Protein AF-A0A176YGX0-F1 (afdb_monomer_lite)

Foldseek 3Di:
DVVVLLPDQLLVLLCLLLVHDADDVRVLVSLCVSCVQLVHDSVLSVCSNVCVPVPCPPPSSVSSSVSSVVSVLLVVLQVQLVVLQVVLVVVCVPPCVVCVVVSVVSNVSSCVSNVVDDD

Radius of gyration: 19.47 Å; chains: 1; bounding box: 41×33×54 Å

Secondary structure (DSSP, 8-state):
-HHHHHTS-HHHHHHHHHSSPPPTTTHHHHHHHHHHHHT--HHHHHHHHHTS---TTSHHHHHHHHHHHHHHHHHHHHHHHHHHHHHHHHHHHHHHHHHHHHHHHHHHHHHHHTT----

Structure (mmCIF, N/CA/C/O backbone):
data_AF-A0A176YGX0-F1
#
_entry.id   AF-A0A176YGX0-F1
#
loop_
_atom_site.group_PDB
_atom_site.id
_atom_site.type_symbol
_atom_site.label_atom_id
_atom_site.label_alt_id
_atom_site.label_comp_id
_atom_site.label_asym_id
_atom_site.label_entity_id
_atom_site.label_seq_id
_atom_site.pdbx_PDB_ins_code
_atom_site.Cartn_x
_atom_site.Cartn_y
_atom_site.Cartn_z
_atom_site.occupancy
_atom_site.B_iso_or_equiv
_atom_site.auth_seq_id
_atom_site.auth_comp_id
_atom_site.auth_asym_id
_atom_site.auth_atom_id
_atom_site.pdbx_PDB_model_num
ATOM 1 N N . MET A 1 1 ? -13.345 -6.385 -11.469 1.00 54.00 1 MET A N 1
ATOM 2 C CA . MET A 1 1 ? -12.148 -5.716 -10.894 1.00 54.00 1 MET A CA 1
ATOM 3 C C . MET A 1 1 ? -10.988 -5.643 -11.897 1.00 54.00 1 MET A C 1
ATOM 5 O O . MET A 1 1 ? -10.363 -4.595 -11.990 1.00 54.00 1 MET A O 1
ATOM 9 N N . LEU A 1 2 ? -10.755 -6.693 -12.700 1.00 52.53 2 LEU A N 1
ATOM 10 C CA . LEU A 1 2 ? -9.683 -6.759 -13.711 1.00 52.53 2 LEU A CA 1
ATOM 11 C C . LEU A 1 2 ? -9.762 -5.676 -14.808 1.00 52.53 2 LEU A C 1
ATOM 13 O O . LEU A 1 2 ? -8.744 -5.069 -15.124 1.00 52.53 2 LEU A O 1
ATOM 17 N N . GLU A 1 3 ? -10.955 -5.338 -15.315 1.00 55.31 3 GLU A N 1
ATOM 18 C CA . GLU A 1 3 ? -11.111 -4.251 -16.306 1.00 55.31 3 GLU A CA 1
ATOM 19 C C . GLU A 1 3 ? -10.677 -2.873 -15.783 1.00 55.31 3 GLU A C 1
ATOM 21 O O . GLU A 1 3 ? -10.101 -2.079 -16.527 1.00 55.31 3 GLU A O 1
ATOM 26 N N . LYS A 1 4 ? -10.911 -2.582 -14.493 1.00 59.66 4 LYS A N 1
ATOM 27 C CA . LYS A 1 4 ? -10.477 -1.316 -13.878 1.00 59.66 4 LYS A CA 1
ATOM 28 C C . LYS A 1 4 ? -8.950 -1.245 -13.762 1.00 59.66 4 LYS A C 1
ATOM 30 O O . LYS A 1 4 ? -8.382 -0.176 -13.949 1.00 59.66 4 LYS A O 1
ATOM 35 N N . LEU A 1 5 ? -8.288 -2.379 -13.514 1.00 58.50 5 LEU A N 1
ATOM 36 C CA . LEU A 1 5 ? -6.824 -2.468 -13.483 1.00 58.50 5 LEU A CA 1
ATOM 37 C C . LEU A 1 5 ? -6.218 -2.341 -14.888 1.00 58.50 5 LEU A C 1
ATOM 39 O O . LEU A 1 5 ? -5.168 -1.722 -15.049 1.00 58.50 5 LEU A O 1
ATOM 43 N N . SER A 1 6 ? -6.893 -2.861 -15.917 1.00 58.38 6 SER A N 1
ATOM 44 C CA . SER A 1 6 ? -6.465 -2.718 -17.315 1.00 58.38 6 SER A CA 1
ATOM 45 C C . SER A 1 6 ? -6.361 -1.242 -17.735 1.00 58.38 6 SER A C 1
ATOM 47 O O . SER A 1 6 ? -5.319 -0.830 -18.240 1.00 58.38 6 SER A O 1
ATOM 49 N N . LYS A 1 7 ? -7.357 -0.414 -17.381 1.00 63.88 7 LYS A N 1
ATOM 50 C CA . LYS A 1 7 ? -7.392 1.031 -17.695 1.00 63.88 7 LYS A CA 1
ATOM 51 C C . LYS A 1 7 ? -6.461 1.909 -16.844 1.00 63.88 7 LYS A C 1
ATOM 53 O O . LYS A 1 7 ? -6.262 3.074 -17.176 1.00 63.88 7 LYS A O 1
ATOM 58 N N . MET A 1 8 ? -5.903 1.396 -15.745 1.00 73.38 8 MET A N 1
ATOM 59 C CA . MET A 1 8 ? -5.006 2.170 -14.881 1.00 73.38 8 MET A CA 1
ATOM 60 C C . MET A 1 8 ? -3.640 2.374 -15.548 1.00 73.38 8 MET A C 1
ATOM 62 O O . MET A 1 8 ? -3.002 1.413 -15.985 1.00 73.38 8 MET A O 1
ATOM 66 N N . CYS A 1 9 ? -3.169 3.622 -15.584 1.00 88.75 9 CYS A N 1
ATOM 67 C CA . CYS A 1 9 ? -1.826 3.958 -16.051 1.00 88.75 9 CYS A CA 1
ATOM 68 C C . CYS A 1 9 ? -0.765 3.304 -15.151 1.00 88.75 9 CYS A C 1
ATOM 70 O O . CYS A 1 9 ? -0.853 3.383 -13.925 1.00 88.75 9 CYS A O 1
ATOM 72 N N . VAL A 1 10 ? 0.264 2.693 -15.748 1.00 90.31 10 VAL A N 1
ATOM 73 C CA . VAL A 1 10 ? 1.355 2.029 -15.011 1.00 90.31 10 VAL A CA 1
ATOM 74 C C . VAL A 1 10 ? 2.077 3.006 -14.082 1.00 90.31 10 VAL A C 1
ATOM 76 O O . VAL A 1 10 ? 2.352 2.654 -12.940 1.00 90.31 10 VAL A O 1
ATOM 79 N N . ARG A 1 11 ? 2.309 4.258 -14.504 1.00 91.44 11 ARG A N 1
ATOM 80 C CA . ARG A 1 11 ? 2.910 5.283 -13.631 1.00 91.44 11 ARG A CA 1
ATOM 81 C C . ARG A 1 11 ? 2.057 5.568 -12.402 1.00 91.44 11 ARG A C 1
ATOM 83 O O . ARG A 1 11 ? 2.595 5.625 -11.302 1.00 91.44 11 ARG A O 1
ATOM 90 N N . GLN A 1 12 ? 0.741 5.707 -12.580 1.00 92.25 12 GLN A N 1
ATOM 91 C CA . GLN A 1 12 ? -0.170 5.906 -11.453 1.00 92.25 12 GLN A CA 1
ATOM 92 C C . GLN A 1 12 ? -0.134 4.700 -10.517 1.00 92.25 12 GLN A C 1
ATOM 94 O O . GLN A 1 12 ? -0.036 4.868 -9.311 1.00 92.25 12 GLN A O 1
ATOM 99 N N . ALA A 1 13 ? -0.114 3.488 -11.070 1.00 92.56 13 ALA A N 1
ATOM 100 C CA . ALA A 1 13 ? 0.009 2.273 -10.280 1.00 92.56 13 ALA A CA 1
ATOM 101 C C . ALA A 1 13 ? 1.327 2.235 -9.479 1.00 92.56 13 ALA A C 1
ATOM 103 O O . ALA A 1 13 ? 1.325 1.847 -8.318 1.00 92.56 13 ALA A O 1
ATOM 104 N N . MET A 1 14 ? 2.449 2.692 -10.047 1.00 94.56 14 MET A N 1
ATOM 105 C CA . MET A 1 14 ? 3.717 2.800 -9.309 1.00 94.56 14 MET A CA 1
ATOM 106 C C . MET A 1 14 ? 3.647 3.832 -8.172 1.00 94.56 14 MET A C 1
ATOM 108 O O . MET A 1 14 ? 4.162 3.575 -7.086 1.00 94.56 14 MET A O 1
ATOM 112 N N . ILE A 1 15 ? 2.983 4.972 -8.395 1.00 94.94 15 ILE A N 1
ATOM 113 C CA . ILE A 1 15 ? 2.708 5.973 -7.348 1.00 94.94 15 ILE A CA 1
ATOM 114 C C . ILE A 1 15 ? 1.834 5.364 -6.252 1.00 94.94 15 ILE A C 1
ATOM 116 O O . ILE A 1 15 ? 2.138 5.502 -5.070 1.00 94.94 15 ILE A O 1
ATOM 120 N N . ASP A 1 16 ? 0.796 4.629 -6.635 1.00 92.94 16 ASP A N 1
ATOM 121 C CA . ASP A 1 16 ? -0.098 3.950 -5.706 1.00 92.94 16 ASP A CA 1
ATOM 122 C C . ASP A 1 16 ? 0.598 2.814 -4.955 1.00 92.94 16 ASP A C 1
ATOM 124 O O . ASP A 1 16 ? 0.182 2.494 -3.851 1.00 92.94 16 ASP A O 1
ATOM 128 N N . VAL A 1 17 ? 1.663 2.219 -5.482 1.00 93.38 17 VAL A N 1
ATOM 129 C CA . VAL A 1 17 ? 2.499 1.262 -4.744 1.00 93.38 17 VAL A CA 1
ATOM 130 C C . VAL A 1 17 ? 3.362 1.990 -3.707 1.00 93.38 17 VAL A C 1
ATOM 132 O O . VAL A 1 17 ? 3.336 1.640 -2.527 1.00 93.38 17 VAL A O 1
ATOM 135 N N . ALA A 1 18 ? 4.050 3.060 -4.114 1.00 92.25 18 ALA A N 1
ATOM 136 C CA . ALA A 1 18 ? 4.936 3.826 -3.236 1.00 92.25 18 ALA A CA 1
ATOM 137 C C . ALA A 1 18 ? 4.199 4.680 -2.185 1.00 92.25 18 ALA A C 1
ATOM 139 O O . ALA A 1 18 ? 4.766 5.004 -1.145 1.00 92.25 18 ALA A O 1
ATOM 140 N N . GLY A 1 19 ? 2.947 5.061 -2.452 1.00 90.75 19 GLY A N 1
ATOM 141 C CA . GLY A 1 19 ? 2.147 5.979 -1.634 1.00 90.75 19 GLY A CA 1
ATOM 142 C C . GLY A 1 19 ? 2.331 7.460 -1.965 1.00 90.75 19 GLY A C 1
ATOM 143 O O . GLY A 1 19 ? 1.514 8.275 -1.545 1.00 90.75 19 GLY A O 1
ATOM 144 N N . SER A 1 20 ? 3.352 7.814 -2.741 1.00 91.56 20 SER A N 1
ATOM 145 C CA . SER A 1 20 ? 3.603 9.177 -3.206 1.00 91.56 20 SER A CA 1
ATOM 146 C C . SER A 1 20 ? 4.435 9.173 -4.493 1.00 91.56 20 SER A C 1
ATOM 148 O O . SER A 1 20 ? 5.132 8.191 -4.778 1.00 91.56 20 SER A O 1
ATOM 150 N N . PRO A 1 21 ? 4.374 10.248 -5.299 1.00 92.88 21 PRO A N 1
ATOM 151 C CA . PRO A 1 21 ? 5.301 10.434 -6.409 1.00 92.88 21 PRO A CA 1
ATOM 152 C C . PRO A 1 21 ? 6.733 10.687 -5.901 1.00 92.88 21 PRO A C 1
ATOM 154 O O . PRO A 1 21 ? 6.914 11.113 -4.757 1.00 92.88 21 PRO A O 1
ATOM 157 N N . PRO A 1 22 ? 7.761 10.448 -6.737 1.00 93.94 22 PRO A N 1
ATOM 158 C CA . PRO A 1 22 ? 9.139 10.742 -6.363 1.00 93.94 22 PRO A CA 1
ATOM 159 C C . PRO A 1 22 ? 9.336 12.242 -6.109 1.00 93.94 22 PRO A C 1
ATOM 161 O O . PRO A 1 22 ? 8.875 13.078 -6.888 1.00 93.94 22 PRO A O 1
ATOM 164 N N . GLY A 1 23 ? 10.070 12.573 -5.045 1.00 91.81 23 GLY A N 1
ATOM 165 C CA . GLY A 1 23 ? 10.572 13.925 -4.816 1.00 91.81 23 GLY A CA 1
ATOM 166 C C . GLY A 1 23 ? 11.620 14.334 -5.857 1.00 91.81 23 GLY A C 1
ATOM 167 O O . GLY A 1 23 ? 12.189 13.495 -6.566 1.00 91.81 23 GLY A O 1
ATOM 168 N N . TYR A 1 24 ? 11.900 15.636 -5.944 1.00 90.75 24 TYR A N 1
ATOM 169 C CA . TYR A 1 24 ? 12.920 16.162 -6.850 1.00 90.75 24 TYR A CA 1
ATOM 170 C C . TYR A 1 24 ? 14.295 15.547 -6.537 1.00 90.75 24 TYR A C 1
ATOM 172 O O . TYR A 1 24 ? 14.771 15.624 -5.409 1.00 90.75 24 TYR A O 1
ATOM 180 N N . GLY A 1 25 ? 14.919 14.898 -7.525 1.00 92.25 25 GLY A N 1
ATOM 181 C CA . GLY A 1 25 ? 16.205 14.205 -7.363 1.00 92.25 25 GLY A CA 1
ATOM 182 C C . GLY A 1 25 ? 16.142 12.841 -6.657 1.00 92.25 25 GLY A C 1
ATOM 183 O O . GLY A 1 25 ? 17.123 12.102 -6.675 1.00 92.25 25 GLY A O 1
ATOM 184 N N . GLU A 1 26 ? 14.995 12.441 -6.099 1.00 94.19 26 GLU A N 1
ATOM 185 C CA . GLU A 1 26 ? 14.862 11.187 -5.339 1.00 94.19 26 GLU A CA 1
ATOM 186 C C . GLU A 1 26 ? 14.383 9.998 -6.180 1.00 94.19 26 GLU A C 1
ATOM 188 O O . GLU A 1 26 ? 14.268 8.874 -5.683 1.00 94.19 26 GLU A O 1
ATOM 193 N N . GLN A 1 27 ? 14.130 10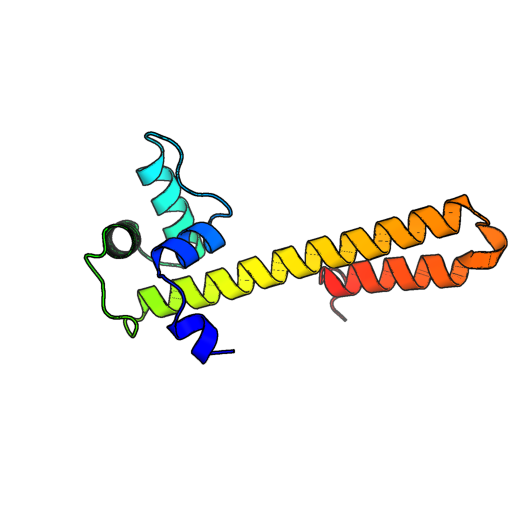.221 -7.472 1.00 94.50 27 GLN A N 1
ATOM 194 C CA . GLN A 1 27 ? 13.588 9.212 -8.380 1.00 94.50 27 GLN A CA 1
ATOM 195 C C . GLN A 1 27 ? 14.359 7.875 -8.359 1.00 94.50 27 GLN A C 1
ATOM 197 O O . GLN A 1 27 ? 13.695 6.839 -8.309 1.00 94.50 27 GLN A O 1
ATOM 202 N N . PRO A 1 28 ? 15.710 7.818 -8.342 1.00 95.94 28 PRO A N 1
ATOM 203 C CA . PRO A 1 28 ? 16.420 6.535 -8.310 1.00 95.94 28 PRO A CA 1
ATOM 204 C C . PRO A 1 28 ? 16.144 5.720 -7.037 1.00 95.94 28 PRO A C 1
ATOM 206 O O . PRO A 1 28 ? 15.906 4.509 -7.090 1.00 95.94 28 PRO A O 1
ATOM 209 N N . ARG A 1 29 ? 16.124 6.391 -5.879 1.00 95.88 29 ARG A N 1
ATOM 210 C CA . ARG A 1 29 ? 15.815 5.765 -4.587 1.00 95.88 29 ARG A CA 1
ATOM 211 C C . ARG A 1 29 ? 14.357 5.311 -4.545 1.00 95.88 29 ARG A C 1
ATOM 213 O O . ARG A 1 29 ? 14.081 4.186 -4.132 1.00 95.88 29 ARG A O 1
ATOM 220 N N . TRP A 1 30 ? 13.445 6.153 -5.025 1.00 96.75 30 TRP A N 1
ATOM 221 C CA . TRP A 1 30 ? 12.020 5.848 -5.126 1.00 96.75 30 TRP A CA 1
ATOM 222 C C . TRP A 1 30 ? 11.752 4.625 -6.017 1.00 96.75 30 TRP A C 1
ATOM 224 O O . TRP A 1 30 ? 11.095 3.679 -5.591 1.00 96.75 30 TRP A O 1
ATOM 234 N N . LEU A 1 31 ? 12.353 4.574 -7.210 1.00 96.56 31 LEU A N 1
ATOM 235 C CA . LEU A 1 31 ? 12.241 3.434 -8.126 1.00 96.56 31 LEU A CA 1
ATOM 236 C C . LEU A 1 31 ? 12.810 2.148 -7.526 1.00 96.56 31 LEU A C 1
ATOM 238 O O . LEU A 1 31 ? 12.261 1.075 -7.756 1.00 96.56 31 LEU A O 1
ATOM 242 N N . THR A 1 32 ? 13.886 2.240 -6.742 1.00 96.81 32 THR A N 1
ATOM 243 C CA . THR A 1 32 ? 14.449 1.083 -6.030 1.00 96.81 32 THR A CA 1
ATOM 244 C C . THR A 1 32 ? 13.466 0.541 -4.991 1.00 96.81 32 THR A C 1
ATOM 246 O O . THR A 1 32 ? 13.291 -0.673 -4.879 1.00 96.81 32 THR A O 1
ATOM 249 N N . ALA A 1 33 ? 12.783 1.425 -4.257 1.00 95.12 33 ALA A N 1
ATOM 250 C CA . ALA A 1 33 ? 11.757 1.026 -3.298 1.00 95.12 33 ALA A CA 1
ATOM 251 C C . ALA A 1 33 ? 10.561 0.356 -3.993 1.00 95.12 33 ALA A C 1
ATOM 253 O O . ALA A 1 33 ? 10.150 -0.729 -3.579 1.00 95.12 33 ALA A O 1
ATOM 254 N N . VAL A 1 34 ? 10.069 0.946 -5.089 1.00 95.12 34 VAL A N 1
ATOM 255 C CA . VAL A 1 34 ? 8.991 0.362 -5.902 1.00 95.12 34 VAL A CA 1
ATOM 256 C C . VAL A 1 34 ? 9.405 -1.003 -6.447 1.00 95.12 34 VAL A C 1
ATOM 258 O O . VAL A 1 34 ? 8.660 -1.966 -6.299 1.00 95.12 34 VAL A O 1
ATOM 261 N N . ALA A 1 35 ? 10.612 -1.115 -7.012 1.00 95.75 35 ALA A N 1
ATOM 262 C CA . ALA A 1 35 ? 11.144 -2.365 -7.549 1.00 95.75 35 ALA A CA 1
ATOM 263 C C . ALA A 1 35 ? 11.186 -3.477 -6.490 1.00 95.75 35 ALA A C 1
ATOM 265 O O . ALA A 1 35 ? 10.783 -4.607 -6.760 1.00 95.75 35 ALA A O 1
ATOM 266 N N . LYS A 1 36 ? 11.604 -3.141 -5.263 1.00 95.00 36 LYS A N 1
ATOM 267 C CA . LYS A 1 36 ? 11.615 -4.073 -4.132 1.00 95.00 36 LYS A CA 1
ATOM 268 C C . LYS A 1 36 ? 10.207 -4.522 -3.737 1.00 95.00 36 LYS A C 1
ATOM 270 O O . LYS A 1 36 ? 10.019 -5.699 -3.455 1.00 95.00 36 LYS A O 1
ATOM 275 N N . GLN A 1 37 ? 9.232 -3.612 -3.719 1.00 91.62 37 GLN A N 1
ATOM 276 C CA . GLN A 1 37 ? 7.843 -3.933 -3.365 1.00 91.62 37 GLN A CA 1
ATOM 277 C C . GLN A 1 37 ? 7.178 -4.859 -4.388 1.00 91.62 37 GLN A C 1
ATOM 279 O O . GLN A 1 37 ? 6.480 -5.786 -4.000 1.00 91.62 37 GLN A O 1
ATOM 284 N N . ILE A 1 38 ? 7.436 -4.645 -5.679 1.00 92.38 38 ILE A N 1
ATOM 285 C CA . ILE A 1 38 ? 6.864 -5.461 -6.763 1.00 92.38 38 ILE A CA 1
ATOM 286 C C . ILE A 1 38 ? 7.691 -6.713 -7.095 1.00 92.38 38 ILE A C 1
ATOM 288 O O . ILE A 1 38 ? 7.296 -7.487 -7.963 1.00 92.38 38 ILE A O 1
ATOM 292 N N . GLY A 1 39 ? 8.846 -6.906 -6.446 1.00 94.12 39 GLY A N 1
ATOM 293 C CA . GLY A 1 39 ? 9.725 -8.057 -6.669 1.00 94.12 39 GLY A CA 1
ATOM 294 C C . GLY A 1 39 ? 10.427 -8.061 -8.033 1.00 94.12 39 GLY A C 1
ATOM 295 O O . GLY A 1 39 ? 10.565 -9.117 -8.644 1.00 94.12 39 GLY A O 1
ATOM 296 N N . THR A 1 40 ? 10.859 -6.900 -8.535 1.00 95.12 40 THR A N 1
ATOM 297 C CA . THR A 1 40 ? 11.554 -6.774 -9.831 1.00 95.12 40 THR A CA 1
ATOM 298 C C . THR A 1 40 ? 12.870 -6.000 -9.729 1.00 95.12 40 THR A C 1
ATOM 300 O O . THR A 1 40 ? 13.263 -5.528 -8.663 1.00 95.12 40 THR A O 1
ATOM 303 N N . SER A 1 41 ? 13.574 -5.861 -10.854 1.00 96.50 41 SER A N 1
ATOM 304 C CA . SER A 1 41 ? 14.818 -5.093 -10.934 1.00 96.50 41 SER A CA 1
ATOM 305 C C . SER A 1 41 ? 14.572 -3.582 -11.032 1.00 96.50 41 SER A C 1
ATOM 307 O O . SER A 1 41 ? 13.586 -3.126 -11.616 1.00 96.50 41 SER A O 1
ATOM 309 N N . TYR A 1 42 ? 15.528 -2.782 -10.546 1.00 96.44 42 TYR A N 1
ATOM 310 C CA . TYR A 1 42 ? 15.522 -1.326 -10.741 1.00 96.44 42 TYR A CA 1
ATOM 311 C C . TYR A 1 42 ? 15.389 -0.938 -12.222 1.00 96.44 42 TYR A C 1
ATOM 313 O O . TYR A 1 42 ? 14.630 -0.030 -12.557 1.00 96.44 42 TYR A O 1
ATOM 321 N N . ARG A 1 43 ? 16.092 -1.647 -13.119 1.00 96.56 43 ARG A N 1
ATOM 322 C CA . ARG A 1 43 ? 16.035 -1.394 -14.565 1.00 96.56 43 ARG A CA 1
ATOM 323 C C . ARG A 1 43 ? 14.610 -1.565 -15.088 1.00 96.56 43 ARG A C 1
ATOM 325 O O . ARG A 1 43 ? 14.121 -0.680 -15.774 1.00 96.56 43 ARG A O 1
ATOM 332 N N . THR A 1 44 ? 13.929 -2.644 -14.707 1.00 95.88 44 THR A N 1
ATOM 333 C CA . THR A 1 44 ? 12.540 -2.906 -15.113 1.00 95.88 44 THR A CA 1
ATOM 334 C C . THR A 1 44 ? 11.586 -1.833 -14.590 1.00 95.88 44 THR A C 1
ATOM 336 O O . THR A 1 44 ? 10.766 -1.323 -15.348 1.00 95.88 44 THR A O 1
ATOM 339 N N . ALA A 1 45 ? 11.717 -1.437 -13.319 1.00 95.62 45 ALA A N 1
ATOM 340 C CA . ALA A 1 45 ? 10.914 -0.354 -12.753 1.00 95.62 45 ALA A CA 1
ATOM 341 C C . ALA A 1 45 ? 11.166 0.984 -13.471 1.00 95.62 45 ALA A C 1
ATOM 343 O O . ALA A 1 45 ? 10.220 1.710 -13.771 1.00 95.62 45 ALA A O 1
ATOM 344 N N . ARG A 1 46 ? 12.425 1.297 -13.807 1.00 96.31 46 ARG A N 1
ATOM 345 C CA . ARG A 1 46 ? 12.784 2.482 -14.599 1.00 96.31 46 ARG A CA 1
ATOM 346 C C . ARG A 1 46 ? 12.152 2.437 -15.989 1.00 96.31 46 ARG A C 1
ATOM 348 O O . ARG A 1 46 ? 11.591 3.445 -16.404 1.00 96.31 46 ARG A O 1
ATOM 355 N N . SER A 1 47 ? 12.218 1.303 -16.681 1.00 95.94 47 SER A N 1
ATOM 356 C CA . SER A 1 47 ? 11.638 1.149 -18.018 1.00 95.94 47 SER A CA 1
ATOM 357 C C . SER A 1 47 ? 10.117 1.318 -18.007 1.00 95.94 47 SER A C 1
ATOM 359 O O . SER A 1 47 ? 9.582 2.042 -18.841 1.00 95.94 47 SER A O 1
ATOM 361 N N . LEU A 1 48 ? 9.421 0.766 -17.007 1.00 94.75 48 LEU A N 1
ATOM 362 C CA . LEU A 1 48 ? 7.987 1.018 -16.802 1.00 94.75 48 LEU A CA 1
ATOM 363 C C . LEU A 1 48 ? 7.695 2.499 -16.526 1.00 94.75 48 LEU A C 1
ATOM 365 O O . LEU A 1 48 ? 6.761 3.070 -17.085 1.00 94.75 48 LEU A O 1
ATOM 369 N N . TRP A 1 49 ? 8.502 3.143 -15.679 1.00 94.12 49 TRP A N 1
ATOM 370 C CA . TRP A 1 49 ? 8.318 4.552 -15.341 1.00 94.12 49 TRP A CA 1
ATOM 371 C C . TRP A 1 49 ? 8.542 5.469 -16.542 1.00 94.12 49 TRP A C 1
ATOM 373 O O . TRP A 1 49 ? 7.757 6.382 -16.778 1.00 94.12 49 TRP A O 1
ATOM 383 N N . LEU A 1 50 ? 9.587 5.235 -17.330 1.00 93.44 50 LEU A N 1
ATOM 384 C CA . LEU A 1 50 ? 9.875 6.040 -18.515 1.00 93.44 50 LEU A CA 1
ATOM 385 C C . LEU A 1 50 ? 8.943 5.722 -19.691 1.00 93.44 50 LEU A C 1
ATOM 387 O O . LEU A 1 50 ? 8.852 6.541 -20.598 1.00 93.44 50 LEU A O 1
ATOM 391 N N . GLY A 1 51 ? 8.183 4.624 -19.630 1.00 91.31 51 GLY A N 1
ATOM 392 C CA . GLY A 1 51 ? 7.315 4.173 -20.720 1.00 91.31 51 GLY A CA 1
ATOM 393 C C . GLY A 1 51 ? 8.069 3.419 -21.818 1.00 91.31 51 GLY A C 1
ATOM 394 O O . GLY A 1 51 ? 7.560 3.293 -22.920 1.00 91.31 51 GLY A O 1
ATOM 395 N N . GLU A 1 52 ? 9.277 2.927 -21.525 1.00 93.00 52 GLU A N 1
ATOM 396 C CA . GLU A 1 52 ? 10.040 2.031 -22.411 1.00 93.00 52 GLU A CA 1
ATOM 397 C C . GLU A 1 52 ? 9.376 0.641 -22.505 1.00 93.00 52 GLU A C 1
ATOM 399 O O . GLU A 1 52 ? 9.579 -0.079 -23.475 1.00 93.00 52 GLU A O 1
ATOM 404 N N . ILE A 1 53 ? 8.596 0.261 -21.483 1.00 91.12 53 ILE A N 1
ATOM 405 C CA . ILE A 1 53 ? 7.674 -0.880 -21.510 1.00 91.12 53 ILE A CA 1
ATOM 406 C C . ILE A 1 53 ? 6.259 -0.300 -21.510 1.00 91.12 53 ILE A C 1
ATOM 408 O O . ILE A 1 53 ? 5.794 0.195 -20.479 1.00 91.12 53 ILE A O 1
ATOM 412 N N . ASP A 1 54 ? 5.603 -0.345 -22.662 1.00 85.75 54 ASP A N 1
ATOM 413 C CA . ASP A 1 54 ? 4.274 0.215 -22.916 1.00 85.75 54 ASP A CA 1
ATOM 414 C C . ASP A 1 54 ? 3.179 -0.855 -23.040 1.00 85.75 54 ASP A C 1
ATOM 416 O O . ASP A 1 54 ? 2.008 -0.553 -22.803 1.00 85.75 54 ASP A O 1
ATOM 420 N N . ASP A 1 55 ? 3.559 -2.103 -23.328 1.00 88.12 55 ASP A N 1
ATOM 421 C CA . ASP A 1 55 ? 2.643 -3.239 -23.382 1.00 88.12 55 ASP A CA 1
ATOM 422 C C . ASP A 1 55 ? 1.917 -3.433 -22.029 1.00 88.12 55 ASP A C 1
ATOM 424 O O . ASP A 1 55 ? 2.541 -3.801 -21.020 1.00 88.12 55 ASP A O 1
ATOM 428 N N . PRO A 1 56 ? 0.586 -3.219 -21.975 1.00 82.75 56 PRO A N 1
ATOM 429 C CA . PRO A 1 56 ? -0.190 -3.386 -20.752 1.00 82.75 56 PRO A CA 1
ATOM 430 C C . PRO A 1 56 ? -0.238 -4.843 -20.276 1.00 82.75 56 PRO A C 1
ATOM 432 O O . PRO A 1 56 ? -0.509 -5.081 -19.092 1.00 82.75 56 PRO A O 1
ATOM 435 N N . ASP A 1 57 ? 0.018 -5.802 -21.169 1.00 87.19 57 ASP A N 1
ATOM 436 C CA . ASP A 1 57 ? 0.025 -7.226 -20.873 1.00 87.19 57 ASP A CA 1
ATOM 437 C C . ASP A 1 57 ? 1.374 -7.753 -20.383 1.00 87.19 57 ASP A C 1
ATOM 439 O O . ASP A 1 57 ? 1.431 -8.883 -19.872 1.00 87.19 57 ASP A O 1
ATOM 443 N N . HIS A 1 58 ? 2.417 -6.919 -20.420 1.00 92.12 58 HIS A N 1
ATOM 444 C CA . HIS A 1 58 ? 3.730 -7.243 -19.887 1.00 92.12 58 HIS A CA 1
ATOM 445 C C . HIS A 1 58 ? 3.637 -7.626 -18.401 1.00 92.12 58 HIS A C 1
ATOM 447 O O . HIS A 1 58 ? 3.022 -6.935 -17.579 1.00 92.12 58 HIS A O 1
ATOM 453 N N . TRP A 1 59 ? 4.293 -8.726 -18.018 1.00 93.19 59 TRP A N 1
ATOM 454 C CA . TRP A 1 59 ? 4.214 -9.295 -16.666 1.00 93.19 59 TRP A CA 1
ATOM 455 C C . TRP A 1 59 ? 4.534 -8.270 -15.566 1.00 93.19 59 TRP A C 1
ATOM 457 O O . TRP A 1 59 ? 3.873 -8.242 -14.530 1.00 93.19 59 TRP A O 1
ATOM 467 N N . ALA A 1 60 ? 5.507 -7.386 -15.807 1.00 92.50 60 ALA A N 1
ATOM 468 C CA . ALA A 1 60 ? 5.907 -6.364 -14.844 1.00 92.50 60 ALA A CA 1
ATOM 469 C C . ALA A 1 60 ? 4.835 -5.270 -14.675 1.00 92.50 60 ALA A C 1
ATOM 471 O O . ALA A 1 60 ? 4.597 -4.817 -13.558 1.00 92.50 60 ALA A O 1
ATOM 472 N N . ALA A 1 61 ? 4.131 -4.895 -15.750 1.00 91.69 61 ALA A N 1
ATOM 473 C CA . ALA A 1 61 ? 3.008 -3.961 -15.673 1.00 91.69 61 ALA A CA 1
ATOM 474 C C . ALA A 1 61 ? 1.840 -4.577 -14.883 1.00 91.69 61 ALA A C 1
ATOM 476 O O . ALA A 1 61 ? 1.267 -3.927 -14.005 1.00 91.69 61 ALA A O 1
ATOM 477 N N . LYS A 1 62 ? 1.540 -5.861 -15.124 1.00 92.06 62 LYS A N 1
ATOM 478 C CA . LYS A 1 62 ? 0.551 -6.628 -14.349 1.00 92.06 62 LYS A CA 1
ATOM 479 C C . LYS A 1 62 ? 0.921 -6.716 -12.867 1.00 92.06 62 LYS A C 1
ATOM 481 O O . LYS A 1 62 ? 0.056 -6.503 -12.018 1.00 92.06 62 LYS A O 1
ATOM 486 N N . ALA A 1 63 ? 2.192 -6.976 -12.555 1.00 91.81 63 ALA A N 1
ATOM 487 C CA . ALA A 1 63 ? 2.691 -7.047 -11.183 1.00 91.81 63 ALA A CA 1
ATOM 488 C C . ALA A 1 63 ? 2.499 -5.717 -10.437 1.00 91.81 63 ALA A C 1
ATOM 490 O O . ALA A 1 63 ? 1.898 -5.704 -9.365 1.00 91.81 63 ALA A O 1
ATOM 491 N N . VAL A 1 64 ? 2.901 -4.591 -11.038 1.00 93.50 64 VAL A N 1
ATOM 492 C CA . VAL A 1 64 ? 2.697 -3.256 -10.447 1.00 93.50 64 VAL A CA 1
ATOM 493 C C . VAL A 1 64 ? 1.215 -2.977 -10.204 1.00 93.50 64 VAL A C 1
ATOM 495 O O . VAL A 1 64 ? 0.844 -2.537 -9.121 1.00 93.50 64 VAL A O 1
ATOM 498 N N . LYS A 1 65 ? 0.345 -3.245 -11.186 1.00 92.44 65 LYS A N 1
ATOM 499 C CA . LYS A 1 65 ? -1.104 -3.010 -11.056 1.00 92.44 65 LYS A CA 1
ATOM 500 C C . LYS A 1 65 ? -1.730 -3.847 -9.940 1.00 92.44 65 LYS A C 1
ATOM 502 O O . LYS A 1 65 ? -2.599 -3.356 -9.220 1.00 92.44 65 LYS A O 1
ATOM 507 N N . ARG A 1 66 ? -1.293 -5.099 -9.790 1.00 91.06 66 ARG A N 1
ATOM 508 C CA . ARG A 1 66 ? -1.726 -5.981 -8.702 1.00 91.06 66 ARG A CA 1
ATOM 509 C C . ARG A 1 66 ? -1.288 -5.439 -7.343 1.00 91.06 66 ARG A C 1
ATOM 511 O O . ARG A 1 66 ? -2.124 -5.324 -6.453 1.00 91.06 66 ARG A O 1
ATOM 518 N N . GLU A 1 67 ? -0.017 -5.079 -7.194 1.00 92.25 67 GLU A N 1
ATOM 519 C CA . G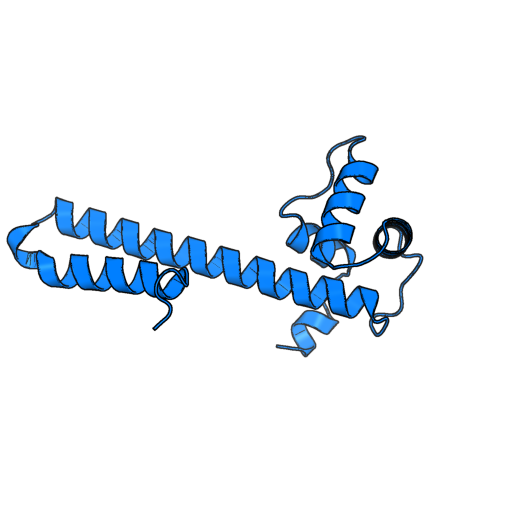LU A 1 67 ? 0.499 -4.532 -5.934 1.00 92.25 67 GLU A CA 1
ATOM 520 C C . GLU A 1 67 ? -0.147 -3.191 -5.583 1.00 92.25 67 GLU A C 1
ATOM 522 O O . GLU A 1 67 ? -0.499 -2.964 -4.429 1.00 92.25 67 GLU A O 1
ATOM 527 N N . ALA A 1 68 ? -0.410 -2.337 -6.573 1.00 92.31 68 ALA A N 1
ATOM 528 C CA . ALA A 1 68 ? -1.152 -1.094 -6.379 1.00 92.31 68 ALA A CA 1
ATOM 529 C C . ALA A 1 68 ? -2.556 -1.356 -5.814 1.00 92.31 68 ALA A C 1
ATOM 531 O O . ALA A 1 68 ? -2.990 -0.681 -4.881 1.00 92.31 68 ALA A O 1
ATOM 532 N N . ALA A 1 69 ? -3.258 -2.369 -6.333 1.00 89.94 69 ALA A N 1
ATOM 533 C CA . ALA A 1 69 ? -4.572 -2.758 -5.830 1.00 89.94 69 ALA A CA 1
ATOM 534 C C . ALA A 1 69 ? -4.508 -3.258 -4.378 1.00 89.94 69 ALA A C 1
ATOM 536 O O . ALA A 1 69 ? -5.351 -2.886 -3.563 1.00 89.94 69 ALA A O 1
ATOM 537 N N . ILE A 1 70 ? -3.487 -4.051 -4.039 1.00 90.00 70 ILE A N 1
ATOM 538 C CA . ILE A 1 70 ? -3.257 -4.532 -2.670 1.00 90.00 70 ILE A CA 1
ATOM 539 C C . ILE A 1 70 ? -2.942 -3.357 -1.737 1.00 90.00 70 ILE A C 1
ATOM 541 O O . ILE A 1 70 ? -3.515 -3.259 -0.652 1.00 90.00 70 ILE A O 1
ATOM 545 N N . ALA A 1 71 ? -2.053 -2.451 -2.147 1.00 88.88 71 ALA A N 1
ATOM 546 C CA . ALA A 1 71 ? -1.689 -1.268 -1.375 1.00 88.88 71 ALA A CA 1
ATOM 547 C C . ALA A 1 71 ? -2.906 -0.369 -1.124 1.00 88.88 71 ALA A C 1
ATOM 549 O O . ALA A 1 71 ? -3.125 0.073 0.004 1.00 88.88 71 ALA A O 1
ATOM 550 N N . LYS A 1 72 ? -3.737 -0.158 -2.150 1.00 88.12 72 LYS A N 1
ATOM 551 C CA . LYS A 1 72 ? -4.990 0.587 -2.038 1.00 88.12 72 LYS A CA 1
ATOM 552 C C . LYS A 1 72 ? -5.965 -0.078 -1.067 1.00 88.12 72 LYS A C 1
ATOM 554 O O . LYS A 1 72 ? -6.412 0.585 -0.138 1.00 88.12 72 LYS A O 1
ATOM 559 N N . ALA A 1 73 ? -6.217 -1.378 -1.214 1.00 87.25 73 ALA A N 1
ATOM 560 C CA . ALA A 1 73 ? -7.103 -2.117 -0.316 1.00 87.25 73 ALA A CA 1
ATOM 561 C C . ALA A 1 73 ? -6.631 -2.044 1.147 1.00 87.25 73 ALA A C 1
ATOM 563 O O . ALA A 1 73 ? -7.440 -1.859 2.052 1.00 87.25 73 ALA A O 1
ATOM 564 N N . LYS A 1 74 ? -5.314 -2.113 1.390 1.00 87.62 74 LYS A N 1
ATOM 565 C CA . LYS A 1 74 ? -4.738 -1.944 2.734 1.00 87.62 74 LYS A CA 1
ATOM 566 C C . LYS A 1 74 ? -4.984 -0.550 3.314 1.00 87.62 74 LYS A C 1
ATOM 568 O O . LYS A 1 74 ? -5.266 -0.441 4.504 1.00 87.62 74 LYS A O 1
ATOM 573 N N . ARG A 1 75 ? -4.878 0.510 2.505 1.00 86.88 75 ARG A N 1
ATOM 574 C CA . ARG A 1 75 ? -5.182 1.880 2.959 1.00 86.88 75 ARG A CA 1
ATOM 575 C C . ARG A 1 75 ? -6.658 2.049 3.271 1.00 86.88 75 ARG A C 1
ATOM 577 O O . ARG A 1 75 ? -6.976 2.539 4.344 1.00 86.88 75 ARG A O 1
ATOM 584 N N . GLU A 1 76 ? -7.530 1.597 2.376 1.00 88.06 76 GLU A N 1
ATOM 585 C CA . GLU A 1 76 ? -8.982 1.662 2.571 1.00 88.06 76 GLU A CA 1
ATOM 586 C C . GLU A 1 76 ? -9.400 0.900 3.838 1.00 88.06 76 GLU A C 1
ATOM 588 O O . GLU A 1 76 ? -10.156 1.422 4.654 1.00 88.06 76 GLU A O 1
ATOM 593 N N . ALA A 1 77 ? -8.832 -0.288 4.071 1.00 87.00 77 ALA A N 1
ATOM 594 C CA . ALA A 1 77 ? -9.040 -1.043 5.305 1.00 87.00 77 ALA A CA 1
ATOM 595 C C . ALA A 1 77 ? -8.550 -0.275 6.548 1.00 87.00 77 ALA A C 1
ATOM 597 O O . ALA A 1 77 ? -9.246 -0.217 7.562 1.00 87.00 77 ALA A O 1
ATOM 598 N N . ALA A 1 78 ? -7.373 0.356 6.482 1.00 88.06 78 ALA A N 1
ATOM 599 C CA . ALA A 1 78 ? -6.840 1.149 7.589 1.00 88.06 78 ALA A CA 1
ATOM 600 C C . ALA A 1 78 ? -7.699 2.389 7.895 1.00 88.06 78 ALA A C 1
ATOM 602 O O . ALA A 1 78 ? -7.936 2.694 9.068 1.00 88.06 78 ALA A O 1
ATOM 603 N N . GLU A 1 79 ? -8.185 3.083 6.863 1.00 90.00 79 GLU A N 1
ATOM 604 C CA . GLU A 1 79 ? -9.096 4.222 6.995 1.00 90.00 79 GLU A CA 1
ATOM 605 C C . GLU A 1 79 ? -10.434 3.801 7.600 1.00 90.00 79 GLU A C 1
ATOM 607 O O . GLU A 1 79 ? -10.903 4.437 8.543 1.00 90.00 79 GLU A O 1
ATOM 612 N N . LEU A 1 80 ? -11.016 2.701 7.121 1.00 90.38 80 LEU A N 1
ATOM 613 C CA . LEU A 1 80 ? -12.270 2.168 7.643 1.00 90.38 80 LEU A CA 1
ATOM 614 C C . LEU A 1 80 ? -12.130 1.743 9.112 1.00 90.38 80 LEU A C 1
ATOM 616 O O . LEU A 1 80 ? -12.954 2.111 9.948 1.00 90.38 80 LEU A O 1
ATOM 620 N N . ALA A 1 81 ? -11.042 1.056 9.464 1.00 89.88 81 ALA A N 1
ATOM 621 C CA . ALA A 1 81 ? -10.742 0.715 10.852 1.00 89.88 81 ALA A CA 1
ATOM 622 C C . ALA A 1 81 ? -10.618 1.967 11.738 1.00 89.88 81 ALA A C 1
ATOM 624 O O . ALA A 1 81 ? -11.151 2.001 12.844 1.00 89.88 81 ALA A O 1
ATOM 625 N N . LYS A 1 82 ? -9.980 3.034 11.239 1.00 91.81 82 LYS A N 1
ATOM 626 C CA . LYS A 1 82 ? -9.891 4.315 11.956 1.00 91.81 82 LYS A CA 1
ATOM 627 C C . LYS A 1 82 ? -11.265 4.968 12.144 1.00 91.81 82 LYS A C 1
ATOM 629 O O . LYS A 1 82 ? -11.511 5.598 13.170 1.00 91.81 82 LYS A O 1
ATOM 634 N N . GLN A 1 83 ? -12.175 4.839 11.178 1.00 91.81 83 GLN A N 1
ATOM 635 C CA . GLN A 1 83 ? -13.551 5.326 11.328 1.00 91.81 83 GLN A CA 1
ATOM 636 C C . GLN A 1 83 ? -14.294 4.574 12.437 1.00 91.81 83 GLN A C 1
ATOM 638 O O . GLN A 1 83 ? -14.940 5.219 13.263 1.00 91.81 83 GLN A O 1
ATOM 643 N N . PHE A 1 84 ? -14.148 3.249 12.505 1.00 90.12 84 PHE A N 1
ATOM 644 C CA . PHE A 1 84 ? -14.716 2.438 13.583 1.00 90.12 84 PHE A CA 1
ATOM 645 C C . PHE A 1 84 ? -14.153 2.814 14.959 1.00 90.12 84 PHE A C 1
ATOM 647 O O . PHE A 1 84 ? -14.928 3.050 15.885 1.00 90.12 84 PHE A O 1
ATOM 654 N N . GLU A 1 85 ? -12.833 2.986 15.079 1.00 90.38 85 GLU A N 1
ATOM 655 C CA . GLU A 1 85 ? -12.187 3.472 16.310 1.00 90.38 85 GLU A CA 1
ATOM 656 C C . GLU A 1 85 ? -12.720 4.856 16.728 1.00 90.38 85 GLU A C 1
ATOM 658 O O . GLU A 1 85 ? -13.025 5.090 17.898 1.00 90.38 85 GLU A O 1
ATOM 663 N N . ASN A 1 86 ? -12.905 5.771 15.772 1.00 91.62 86 ASN A N 1
ATOM 664 C CA . ASN A 1 86 ? -13.461 7.097 16.046 1.00 91.62 86 ASN A CA 1
ATOM 665 C C . ASN A 1 86 ? -14.928 7.042 16.503 1.00 91.62 86 ASN A C 1
ATOM 667 O O . ASN A 1 86 ? -15.328 7.827 17.364 1.00 91.62 86 ASN A O 1
ATOM 671 N N . LEU A 1 87 ? -15.746 6.156 15.924 1.00 89.88 87 LEU A N 1
ATOM 672 C CA . LEU A 1 87 ? -17.139 5.963 16.343 1.00 89.88 87 LEU A CA 1
ATOM 673 C C . LEU A 1 87 ? -17.211 5.377 17.752 1.00 89.88 87 LEU A C 1
ATOM 6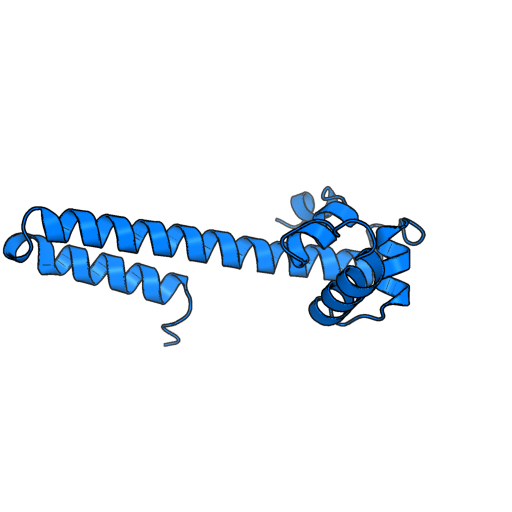75 O O . LEU A 1 87 ? -17.952 5.903 18.582 1.00 89.88 87 LEU A O 1
ATOM 679 N N . ALA A 1 88 ? -16.387 4.369 18.038 1.00 88.38 88 ALA A N 1
ATOM 680 C CA . ALA A 1 88 ? -16.241 3.794 19.368 1.00 88.38 88 ALA A CA 1
ATOM 681 C C . ALA A 1 88 ? -15.853 4.872 20.397 1.00 88.38 88 ALA A C 1
ATOM 683 O O . ALA A 1 88 ? -16.514 5.015 21.423 1.00 88.38 88 ALA A O 1
ATOM 684 N N . GLY A 1 89 ? -14.858 5.711 20.084 1.00 88.19 89 GLY A N 1
ATOM 685 C CA . GLY A 1 89 ? -14.451 6.826 20.945 1.00 88.19 89 GLY A CA 1
ATOM 686 C C . GLY A 1 89 ? -15.574 7.837 21.204 1.00 88.19 89 GLY A C 1
ATOM 687 O O . GLY A 1 89 ? -15.772 8.266 22.340 1.00 88.19 89 GLY A O 1
ATOM 688 N N . LYS A 1 90 ? -16.362 8.184 20.177 1.00 89.56 90 LYS A N 1
ATOM 689 C CA . LYS A 1 90 ? -17.516 9.092 20.317 1.00 89.56 90 LYS A CA 1
ATOM 690 C C . LYS A 1 90 ? -18.644 8.494 21.159 1.00 89.56 90 LYS A C 1
ATOM 692 O O . LYS A 1 90 ? -19.269 9.229 21.919 1.00 89.56 90 LYS A O 1
ATOM 697 N N . LEU A 1 91 ? -18.926 7.198 21.016 1.00 85.19 91 LEU A N 1
ATOM 698 C CA . LEU A 1 91 ? -19.940 6.500 21.816 1.00 85.19 91 LEU A CA 1
ATOM 699 C C . LEU A 1 91 ? -19.518 6.4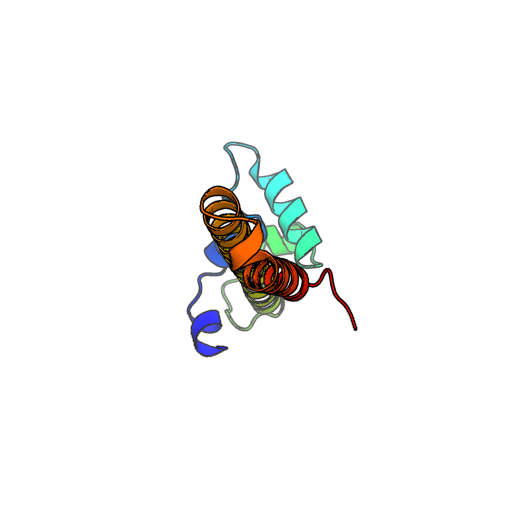09 23.281 1.00 85.19 91 LEU A C 1
ATOM 701 O O . LEU A 1 91 ? -20.305 6.743 24.168 1.00 85.19 91 LEU A O 1
ATOM 705 N N . ASN A 1 92 ? -18.251 6.069 23.515 1.00 84.62 92 ASN A N 1
ATOM 706 C CA . ASN A 1 92 ? -17.678 6.000 24.851 1.00 84.62 92 ASN A CA 1
ATOM 707 C C . ASN A 1 92 ? -17.726 7.361 25.567 1.00 84.62 92 ASN A C 1
ATOM 709 O O . ASN A 1 92 ? -18.077 7.435 26.739 1.00 84.62 92 ASN A O 1
ATOM 713 N N . ALA A 1 93 ? -17.449 8.452 24.844 1.00 85.19 93 ALA A N 1
ATOM 714 C CA . ALA A 1 93 ? -17.513 9.810 25.384 1.00 85.19 93 ALA A CA 1
ATOM 715 C C . ALA A 1 93 ? -18.938 10.293 25.720 1.00 85.19 93 ALA A C 1
ATOM 717 O O . ALA A 1 93 ? -19.083 11.220 26.512 1.00 85.19 93 ALA A O 1
ATOM 718 N N . LYS A 1 94 ? -19.985 9.708 25.118 1.00 83.00 94 LYS A N 1
ATOM 719 C CA . LYS A 1 94 ? -21.378 10.064 25.428 1.00 83.00 94 LYS A CA 1
ATOM 720 C C . LYS A 1 94 ? -21.852 9.368 26.698 1.00 83.00 94 LYS A C 1
ATOM 722 O O . LYS A 1 94 ? -22.209 10.050 27.648 1.00 83.00 94 LYS A O 1
ATOM 727 N N . HIS A 1 95 ? -21.861 8.035 26.702 1.00 75.12 95 HIS A N 1
ATOM 728 C CA . HIS A 1 95 ? -22.307 7.229 27.844 1.00 75.12 95 HIS A CA 1
ATOM 729 C C . HIS A 1 95 ? -21.644 5.845 27.813 1.00 75.12 95 HIS A C 1
ATOM 731 O O . HIS A 1 95 ? -22.189 4.896 27.248 1.00 75.12 95 HIS A O 1
ATOM 737 N N . GLN A 1 96 ? -20.469 5.732 28.430 1.00 71.81 96 GLN A N 1
ATOM 738 C CA . GLN A 1 96 ? -19.669 4.503 28.462 1.00 71.81 96 GLN A CA 1
ATOM 739 C C . GLN A 1 96 ? -20.446 3.278 28.971 1.00 71.81 96 GLN A C 1
ATOM 741 O O . GLN A 1 96 ? -20.383 2.215 28.356 1.00 71.81 96 GLN A O 1
ATOM 746 N N . ASP A 1 97 ? -21.224 3.432 30.043 1.00 74.00 97 ASP A N 1
ATOM 747 C CA . ASP A 1 97 ? -21.904 2.300 30.687 1.00 74.00 97 ASP A CA 1
ATOM 748 C C . ASP A 1 97 ? -23.083 1.754 29.864 1.00 74.00 97 ASP A C 1
ATOM 750 O O . ASP A 1 97 ? -23.431 0.582 29.983 1.00 74.00 97 ASP A O 1
ATOM 754 N N . ILE A 1 98 ? -23.667 2.579 28.988 1.00 78.12 98 ILE A N 1
ATOM 755 C CA . ILE A 1 98 ? -24.817 2.205 28.148 1.00 78.12 98 ILE A CA 1
ATOM 756 C C . ILE A 1 98 ? -24.351 1.532 26.850 1.00 78.12 98 ILE A C 1
ATOM 758 O O . ILE A 1 98 ? -24.961 0.564 26.407 1.00 78.12 98 ILE A O 1
ATOM 762 N N . TYR A 1 99 ? -23.262 2.024 26.252 1.00 81.19 99 TYR A N 1
ATOM 763 C CA . TYR A 1 99 ? -22.805 1.608 24.917 1.00 81.19 99 TYR A CA 1
ATOM 764 C C . TYR A 1 99 ? -21.565 0.702 24.940 1.00 81.19 99 TYR A C 1
ATOM 766 O O . TYR A 1 99 ? -20.905 0.532 23.917 1.00 81.19 99 TYR A O 1
ATOM 774 N N . SER A 1 100 ? -21.217 0.122 26.090 1.00 83.06 100 SER A N 1
ATOM 775 C CA . SER A 1 100 ? -20.009 -0.703 26.256 1.00 83.06 100 SER A CA 1
ATOM 776 C C . SER A 1 100 ? -19.935 -1.882 25.271 1.00 83.06 100 SER A C 1
ATOM 778 O O . SER A 1 100 ? -18.870 -2.146 24.709 1.00 83.06 100 SER A O 1
ATOM 780 N N . ALA A 1 101 ? -21.067 -2.538 24.995 1.00 86.94 101 ALA A N 1
ATOM 781 C CA . ALA A 1 101 ? -21.161 -3.621 24.015 1.00 86.94 101 ALA A CA 1
ATOM 782 C C . ALA A 1 101 ? -20.923 -3.133 22.573 1.00 86.94 101 ALA A C 1
ATOM 784 O O . ALA A 1 101 ? -20.155 -3.748 21.832 1.00 86.94 101 ALA A O 1
ATOM 785 N N . ASP A 1 102 ? -21.515 -1.998 22.192 1.00 84.44 102 ASP A N 1
ATOM 786 C CA . ASP A 1 102 ? -21.352 -1.416 20.853 1.00 84.44 102 ASP A CA 1
ATOM 787 C C . ASP A 1 102 ? -19.916 -0.931 20.623 1.00 84.44 102 ASP A C 1
ATOM 789 O O . ASP A 1 102 ? -19.336 -1.138 19.558 1.00 84.44 102 ASP A O 1
ATOM 793 N N . VAL A 1 103 ? -19.304 -0.324 21.643 1.00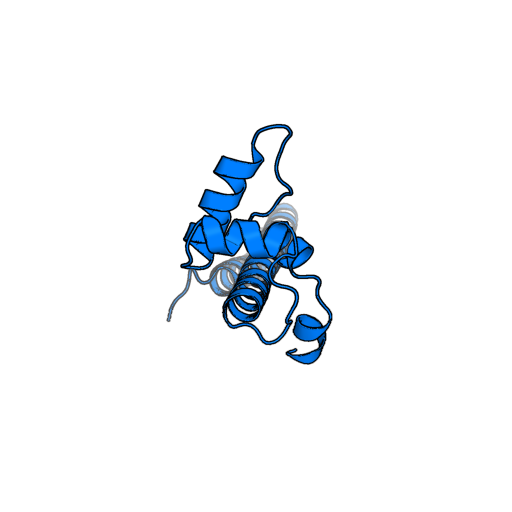 84.62 103 VAL A N 1
ATOM 794 C CA . VAL A 1 103 ? -17.895 0.089 21.621 1.00 84.62 103 VAL A CA 1
ATOM 795 C C . VAL A 1 103 ? -16.986 -1.122 21.407 1.00 84.62 103 VAL A C 1
ATOM 797 O O . VAL A 1 103 ? -16.093 -1.065 20.560 1.00 84.62 103 VAL A O 1
ATOM 800 N N . ALA A 1 104 ? -17.222 -2.223 22.126 1.00 87.38 104 ALA A N 1
ATOM 801 C CA . ALA A 1 104 ? -16.455 -3.453 21.956 1.00 87.38 104 ALA A CA 1
ATOM 802 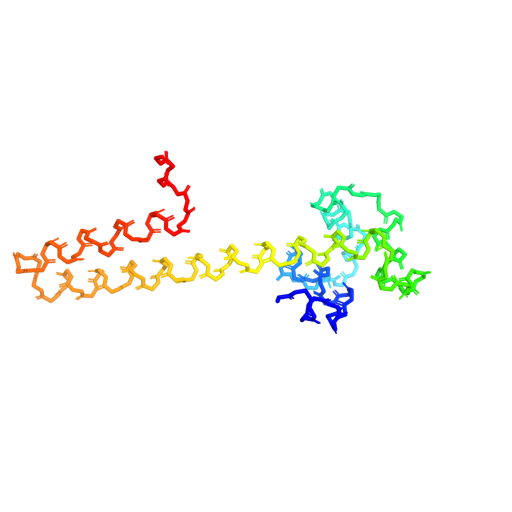C C . ALA A 1 104 ? -16.609 -4.030 20.539 1.00 87.38 104 ALA A C 1
ATOM 804 O O . ALA A 1 104 ? -15.603 -4.339 19.905 1.00 87.38 104 ALA A O 1
ATOM 805 N N . ALA A 1 105 ? -17.836 -4.088 20.012 1.00 87.38 105 ALA A N 1
ATOM 806 C CA . ALA A 1 105 ? -18.107 -4.583 18.663 1.00 87.38 105 ALA A CA 1
ATOM 807 C C . ALA A 1 105 ? -17.422 -3.742 17.568 1.00 87.38 105 ALA A C 1
ATOM 809 O O . ALA A 1 105 ? -16.863 -4.289 16.618 1.00 87.38 105 ALA A O 1
ATOM 810 N N . LEU A 1 106 ? -17.410 -2.411 17.702 1.00 86.19 106 LEU A N 1
ATOM 811 C CA . LEU A 1 106 ? -16.751 -1.519 16.739 1.00 86.19 106 LEU A CA 1
ATOM 812 C C . LEU A 1 106 ? -15.222 -1.655 16.777 1.00 86.19 106 LEU A C 1
ATOM 814 O O . LEU A 1 106 ? -14.573 -1.638 15.730 1.00 86.19 106 LEU A O 1
ATOM 818 N N . LEU A 1 107 ? -14.636 -1.803 17.968 1.00 88.31 107 LEU A N 1
ATOM 819 C CA . LEU A 1 107 ? -13.196 -2.032 18.113 1.00 88.31 107 LEU A CA 1
ATOM 820 C C . LEU A 1 107 ? -12.782 -3.409 17.585 1.00 88.31 107 LEU A C 1
ATOM 822 O O . LEU A 1 107 ? -11.720 -3.530 16.973 1.00 88.31 107 LEU A O 1
ATOM 826 N N . ASP A 1 108 ? -13.620 -4.423 17.781 1.00 87.31 108 ASP A N 1
ATOM 827 C CA . ASP A 1 108 ? -13.402 -5.762 17.244 1.00 87.31 108 ASP A CA 1
ATOM 828 C C . ASP A 1 108 ? -13.460 -5.767 15.709 1.00 87.31 108 ASP A C 1
ATOM 830 O O . ASP A 1 108 ? -12.512 -6.186 15.042 1.00 87.31 108 ASP A O 1
ATOM 834 N N . ALA A 1 109 ? -14.486 -5.135 15.127 1.00 84.69 109 ALA A N 1
ATOM 835 C CA . ALA A 1 109 ? -14.581 -4.937 13.683 1.00 84.69 109 ALA A CA 1
ATOM 836 C C . ALA A 1 109 ? -13.342 -4.218 13.112 1.00 84.69 109 ALA A C 1
ATOM 838 O O . ALA A 1 109 ? -12.799 -4.628 12.083 1.00 84.69 109 ALA A O 1
ATOM 839 N N . ALA A 1 110 ? -12.833 -3.184 13.794 1.00 84.94 110 ALA A N 1
ATOM 840 C CA . ALA A 1 110 ? -11.608 -2.494 13.386 1.00 84.94 110 ALA A CA 1
ATOM 841 C C . ALA A 1 110 ? -10.370 -3.416 13.393 1.00 84.94 110 ALA A C 1
ATOM 843 O O . ALA A 1 110 ? -9.520 -3.311 12.501 1.00 84.94 110 ALA A O 1
ATOM 844 N N . ARG A 1 111 ? -10.262 -4.333 14.365 1.00 84.50 111 ARG A N 1
ATOM 845 C CA . ARG A 1 111 ? -9.165 -5.317 14.451 1.00 84.50 111 ARG A CA 1
ATOM 846 C C . ARG A 1 111 ? -9.225 -6.344 13.328 1.00 84.50 111 ARG A C 1
ATOM 848 O O . ARG A 1 111 ? -8.198 -6.579 12.683 1.00 84.50 111 ARG A O 1
ATOM 855 N N . VAL A 1 112 ? -10.410 -6.891 13.060 1.00 86.62 112 VAL A N 1
ATOM 856 C CA . VAL A 1 112 ? -10.645 -7.843 11.965 1.00 86.62 112 VAL A CA 1
ATOM 857 C C . VAL A 1 112 ? -10.286 -7.207 10.621 1.00 86.62 112 VAL A C 1
ATOM 859 O O . VAL A 1 112 ? -9.530 -7.782 9.841 1.00 86.62 112 VAL A O 1
ATOM 862 N N . ILE A 1 113 ? -10.728 -5.971 10.373 1.00 84.44 113 ILE A N 1
ATOM 863 C CA . ILE A 1 113 ? -10.450 -5.251 9.118 1.00 84.44 113 ILE A CA 1
ATOM 864 C C . ILE A 1 113 ? -8.950 -4.981 8.927 1.00 84.44 113 ILE A C 1
ATOM 866 O O . ILE A 1 113 ? -8.448 -5.050 7.805 1.00 84.44 113 ILE A O 1
ATOM 870 N N . ARG A 1 114 ? -8.201 -4.714 10.005 1.00 80.69 114 ARG A N 1
ATOM 871 C CA . ARG A 1 114 ? -6.733 -4.574 9.940 1.00 80.69 114 ARG A CA 1
ATOM 872 C C . ARG A 1 114 ? -5.999 -5.907 9.764 1.00 80.69 114 ARG A C 1
ATOM 874 O O . ARG A 1 114 ? -4.780 -5.896 9.593 1.00 80.69 114 ARG A O 1
ATOM 881 N N . GLY A 1 115 ? -6.708 -7.037 9.805 1.00 76.50 115 GLY A N 1
ATOM 882 C CA . GLY A 1 115 ? -6.115 -8.372 9.767 1.00 76.50 115 GLY A CA 1
ATOM 883 C C . GLY A 1 115 ? -5.230 -8.662 10.980 1.00 76.50 115 GLY A C 1
ATOM 884 O O . GLY A 1 115 ? -4.293 -9.455 10.868 1.00 76.50 115 GLY A O 1
ATOM 885 N N . LEU A 1 116 ? -5.484 -7.971 12.102 1.00 66.94 116 LEU A N 1
ATOM 886 C CA . LEU A 1 116 ? -4.844 -8.240 13.393 1.00 66.94 116 LEU A CA 1
ATOM 887 C C . LEU A 1 116 ? -5.453 -9.471 14.060 1.00 66.94 116 LEU A C 1
ATOM 889 O O . LEU A 1 116 ? -4.760 -10.148 14.812 1.00 66.94 116 LEU A O 1
ATOM 893 N N . ASP A 1 117 ? -6.713 -9.765 13.741 1.00 62.28 117 ASP A N 1
ATOM 894 C CA . ASP A 1 117 ? -7.347 -11.027 14.085 1.00 62.28 117 ASP A CA 1
ATOM 895 C C . ASP A 1 117 ? -7.221 -11.988 12.899 1.00 62.28 117 ASP A C 1
ATOM 897 O O . ASP A 1 117 ? -7.801 -11.780 11.831 1.00 62.28 117 ASP A O 1
ATOM 901 N N . ARG A 1 118 ? -6.366 -12.997 13.061 1.00 53.41 118 ARG A N 1
ATOM 902 C CA . ARG A 1 118 ? -6.253 -14.148 12.163 1.00 53.41 118 ARG A CA 1
ATOM 903 C C . ARG A 1 118 ? -6.730 -15.351 12.959 1.00 53.41 118 ARG A C 1
ATOM 905 O O . ARG A 1 118 ? -5.914 -16.016 13.594 1.00 53.41 118 ARG A O 1
ATOM 912 N N . THR A 1 119 ? -8.038 -15.558 12.972 1.00 43.91 119 THR A N 1
ATOM 913 C CA . THR A 1 119 ? -8.629 -16.845 13.349 1.00 43.91 119 THR A CA 1
ATOM 914 C C . THR A 1 119 ? -8.666 -17.772 12.143 1.00 43.91 119 THR A C 1
ATOM 916 O O . THR A 1 119 ? -8.809 -17.268 11.004 1.00 43.91 119 THR A O 1
#

Organism: NCBI:txid1505087

Sequence (119 aa):
MLEKLSKMCVRQAMIDVAGSPPGYGEQPRWLTAVAKQIGTSYRTARSLWLGEIDDPDHWAAKAVKREAAIAKAKREAAELAKQFENLAGKLNAKHQDIYSADVAALLDAARVIRGLDRT

pLDDT: mean 86.76, std 10.87, range [43.91, 96.81]

=== Feature glossary ===
The record interleaves many kinds of information about one protein. Here is each kind framed as the question it answers.

Q: What known structures does this most resemble?
A: Structural nearest neighbors (via Foldseek easy-search vs the PDB). Reported per hit: target PDB id, E-value, and alignment TM-score. A TM-score above ~0.5 is the conventional threshold for 'same fold'.

Q: Where is each backbone atom in 3D?
A: The mmCIF table is the protein's shape written out atom by atom. For each backbone N, Cα, C, and carbonyl O, it records an (x, y, z) coordinate triple in Å plus the residue type, chain letter, and residue number.

Q: What are the backbone torsion angles?
A: The φ/ψ torsion pair specifies the backbone conformation at each residue. φ rotates about the N–Cα bond, ψ about the Cα–C bond. Steric clashes forbid most of the (φ, ψ) plane — the allowed regions (α-helix basin, β-sheet basin, left-handed helix) are the Ramachandran-allowed regions.

Q: Which residues are buried vs exposed?
A: Solvent-accessible surface area (SASA) is the area in Å² traced out by the centre of a 1.4 Å probe sphere (a water molecule) rolled over the protein's van der Waals surface (Shrake–Rupley / Lee–Richards construction). Buried residues have near-zero SASA; fully exposed residues can exceed 200 Å². The total SASA scales roughly with the number of surface residues.

Q: How confident is the AlphaFold model at each residue?
A: pLDDT is the predicted lDDT-Cα score: AlphaFold's confidence that the local environment of each residue (all inter-atomic distances within 15 Å) is correctly placed. It is a per-residue number between 0 and 100, with higher meaning more reliable.

Q: What does the local fold look like, residue by residue?
A: 3Di is Foldseek's structural alphabet. Each residue is assigned one of twenty discrete states based on how its Cα sits relative to its spatial (not sequential) neighbors. Aligning 3Di strings finds structural homologs roughly as well as full 3D superposition, but orders of magnitude faster.

Q: How big and how compact is the whole molecule?
A: Radius of gyration (Rg) is the root-mean-square distance of Cα atoms from their centroid — a single number for overall size and compactness. A globular domain of N residues has Rg ≈ 2.2·N^0.38 Å; an extended or disordered chain has a much larger Rg. The Cα contact count is the number of residue pairs whose Cα atoms are within 8 Å and are more than four positions apart in sequence — a standard proxy for tertiary packing density. The bounding box is the smallest axis-aligned box enclosing all Cα atoms.

Q: Which residues are in helices, strands, or loops?
A: DSSP 8-state secondary structure assigns each residue one of H (α-helix), G (3₁₀-helix), I (π-helix), E (extended β-strand), B (isolated β-bridge), T (hydrogen-bonded turn), S (bend), or '-' (coil). The assignment is computed from backbone hydrogen-bond geometry via the Kabsch–Sander algorithm.

Q: How mobile is each atom in the crystal?
A: Crystallographic B-factors measure how much each atom's electron density is smeared out, in Å². They rise in mobile loops and surface residues and fall in the buried interior. In AlphaFold models this column is repurposed to hold pLDDT instead.

Q: What if only a Cα trace is available?
A: P-SEA three-state annotation labels each residue as helix, strand, or coil based purely on the geometry of the Cα trace. It serves as a fallback when the full backbone (and thus DSSP) is unavailable.

Q: What family and function is it annotated with?
A: Database cross-references. InterPro integrates a dozen domain/family signature databases into unified entries with residue-range hits. GO terms attach function/process/location labels with evidence codes. CATH codes position the fold in a four-level structural taxonomy. Organism is the NCBI-taxonomy species name.

Q: Are the domains correctly placed relative to each other?
A: Predicted Aligned Error (PAE) is an AlphaFold confidence matrix: entry (i, j) is the expected error in the position of residue j, in ångströms, when the prediction is superimposed on the true structure at residue i. Low PAE within a block of residues means that block is internally rigid and well-predicted; high PAE between two blocks means their relative placement is uncertain even if each block individually is confident.

Q: What do the diagnostic plots show?
A: Three diagnostic plots accompany the record. The Cα contact map visualizes the tertiary structure as a 2D adjacency matrix (8 Å cutoff, sequence-local contacts suppressed). The Ramachandran plot shows the distribution of backbone (φ, ψ) torsions, with points in the α and β basins reflecting secondary structure content. The PAE plot shows AlphaFold's inter-residue confidence as a color matrix.

Q: What is the amino-acid chain?
A: Primary structure: the covalent order of the twenty standard amino acids along the backbone. Two proteins with the same sequence will (almost always) fold to the same structure; two with 30% identity often share a fold but not the details.

Q: What do the rendered images show?
A: The six renders are orthographic views along the three Cartesian axes in both directions. Representation (cartoon, sticks, or surface) and color scheme (sequence-rainbow or by-chain) vary across proteins so the training set covers all the common visualization conventions.